Protein AF-X1LUV7-F1 (afdb_monomer_lite)

pLDDT: mean 95.74, std 2.81, range [73.56, 98.31]

Organism: NCBI:txid412755

Radius of gyration: 23.96 Å; chains: 1; bounding box: 56×33×54 Å

Secondary structure (DSSP, 8-state):
-HHHHHHHHHHHHHTTSS-GGGGTS-PPPHHHHHHT-S------SS--HHHHHH-S--------TT-PPPPP-----STTHHHHHHHHHHHHHHTT-------SSHHHHHHHH-

InterPro domains:
  IPR004807 UvrABC system, subunit B [PTHR24029] (1-114)
  IPR027417 P-loop containing nucleoside triphosphate hydrolase [G3DSA:3.40.50.300] (1-64)
  IPR027417 P-loop containing nucleoside triphosphate hydrolase [G3DSA:3.40.50.300] (65-114)
  IPR027417 P-loop containing nucleoside triphosphate hydrolase [SSF52540] (1-65)
  IPR027417 P-loop containing nucleoside triphosphate hydrolase [SSF52540] (64-114)

Foldseek 3Di:
DLVVVQVVVVVCCVVPVDPPCVNVPGDDDPVRVVVVDPDDDDDDPDDDPVCVVPDPDDDDDPADPVRDDDDDDDDDDPVCVLVVVVVVQVVQVVVVHHDDDDDPDPVVVVVSVD

Sequence (114 aa):
MYRGDRSRKETLVEYGFRLPSALDNRPLNFPEFWQHIHQVIYTSATPSAYEYEHSQQVVEQLVRPTGLLEPTVEVKPTRGQIDDLLDQIKRRVDNGERCLVTTLTKRMAEELAD

Structure (mmCIF, N/CA/C/O backbone):
data_AF-X1LUV7-F1
#
_entry.id   AF-X1LUV7-F1
#
loop_
_atom_site.group_PDB
_atom_site.id
_atom_site.type_symbol
_atom_site.label_atom_id
_atom_site.label_alt_id
_atom_site.label_comp_id
_atom_site.label_asym_id
_atom_site.label_entity_id
_atom_site.label_seq_id
_atom_site.pdbx_PDB_ins_code
_atom_site.Cartn_x
_atom_site.Cartn_y
_atom_site.Cartn_z
_atom_site.occupancy
_atom_site.B_iso_or_equiv
_atom_site.auth_seq_id
_atom_site.auth_comp_id
_atom_site.auth_asym_id
_atom_site.auth_atom_id
_atom_site.pdbx_PDB_model_num
ATOM 1 N N . MET A 1 1 ? 10.502 -3.440 -12.154 1.00 73.56 1 MET A N 1
ATOM 2 C CA . MET A 1 1 ? 10.932 -4.844 -12.366 1.00 73.56 1 MET A CA 1
ATOM 3 C C . MET A 1 1 ? 12.182 -4.961 -13.243 1.00 73.56 1 MET A C 1
ATOM 5 O O . MET A 1 1 ? 13.156 -5.507 -12.748 1.00 73.56 1 MET A O 1
ATOM 9 N N . TYR A 1 2 ? 12.231 -4.390 -14.458 1.00 93.00 2 TYR A N 1
ATOM 10 C CA . TYR A 1 2 ? 13.429 -4.405 -15.330 1.00 93.00 2 TYR A CA 1
ATOM 11 C C . TYR A 1 2 ? 14.742 -3.993 -14.642 1.00 93.00 2 TYR A C 1
ATOM 13 O O . TYR A 1 2 ? 15.709 -4.746 -14.646 1.00 93.00 2 TYR A O 1
ATOM 21 N N . ARG A 1 3 ? 14.773 -2.810 -14.010 1.00 93.06 3 ARG A N 1
ATOM 22 C CA . ARG A 1 3 ? 16.008 -2.255 -13.421 1.00 93.06 3 ARG A CA 1
ATOM 23 C C . ARG A 1 3 ? 16.565 -3.111 -12.279 1.00 93.06 3 ARG A C 1
ATOM 25 O O . ARG A 1 3 ? 17.770 -3.305 -12.202 1.00 93.06 3 ARG A O 1
ATOM 32 N N . GLY A 1 4 ? 15.688 -3.649 -11.429 1.00 94.38 4 GLY A N 1
ATOM 33 C CA . GLY A 1 4 ? 16.093 -4.536 -10.335 1.00 94.38 4 GLY A CA 1
ATOM 34 C C . GLY A 1 4 ? 16.625 -5.882 -10.833 1.00 94.38 4 GLY A C 1
ATOM 35 O O . GLY A 1 4 ? 17.622 -6.374 -10.314 1.00 94.38 4 GLY A O 1
ATOM 36 N N . ASP A 1 5 ? 16.005 -6.457 -11.870 1.00 95.50 5 ASP A N 1
ATOM 37 C CA . ASP A 1 5 ? 16.503 -7.694 -12.479 1.00 95.50 5 ASP A CA 1
ATOM 38 C C . ASP A 1 5 ? 17.869 -7.496 -13.147 1.00 95.50 5 ASP A C 1
ATOM 40 O O . ASP A 1 5 ? 18.781 -8.295 -12.932 1.00 95.50 5 ASP A O 1
ATOM 44 N N . ARG A 1 6 ? 18.023 -6.391 -13.886 1.00 94.50 6 ARG A N 1
ATOM 45 C CA . ARG A 1 6 ? 19.275 -6.025 -14.545 1.00 94.50 6 ARG A CA 1
ATOM 46 C C . ARG A 1 6 ? 20.411 -5.825 -13.544 1.00 94.50 6 ARG A C 1
ATOM 48 O O . ARG A 1 6 ? 21.429 -6.487 -13.686 1.00 94.50 6 ARG A O 1
ATOM 55 N N . SER A 1 7 ? 20.199 -5.027 -12.495 1.00 95.12 7 SER A N 1
ATOM 56 C CA . SER A 1 7 ? 21.212 -4.785 -11.454 1.00 95.12 7 SER A CA 1
ATOM 57 C C . SER A 1 7 ? 21.705 -6.085 -10.810 1.00 95.12 7 SER A C 1
ATOM 59 O O . SER A 1 7 ? 22.906 -6.302 -10.688 1.00 95.12 7 SER A O 1
ATOM 61 N N . ARG A 1 8 ? 20.793 -7.004 -10.471 1.00 95.88 8 ARG A N 1
ATOM 62 C CA . ARG A 1 8 ? 21.152 -8.302 -9.885 1.00 95.88 8 ARG A CA 1
ATOM 63 C C . ARG A 1 8 ? 21.925 -9.202 -10.858 1.00 95.88 8 ARG A C 1
ATOM 65 O O . ARG A 1 8 ? 22.816 -9.932 -10.433 1.00 95.88 8 ARG A O 1
ATOM 72 N N . LYS A 1 9 ? 21.568 -9.205 -12.146 1.00 95.31 9 LYS A N 1
ATOM 73 C CA . LYS A 1 9 ? 22.238 -10.036 -13.160 1.00 95.31 9 LYS A CA 1
ATOM 74 C C . LYS A 1 9 ? 23.583 -9.476 -13.594 1.00 95.31 9 LYS A C 1
ATOM 76 O O . LYS A 1 9 ? 24.482 -10.269 -13.841 1.00 95.31 9 LYS A O 1
ATOM 81 N N . GLU A 1 10 ? 23.733 -8.156 -13.647 1.00 96.31 10 GLU A N 1
ATOM 82 C CA . GLU A 1 10 ? 25.014 -7.500 -13.926 1.00 96.31 10 GLU A CA 1
ATOM 83 C C . GLU A 1 10 ? 26.072 -7.943 -12.910 1.00 96.31 10 GLU A C 1
ATOM 85 O O . GLU A 1 10 ? 27.129 -8.408 -13.324 1.00 96.31 10 GLU A O 1
ATOM 90 N N . THR A 1 11 ? 25.741 -7.973 -11.613 1.00 96.88 11 THR A N 1
ATOM 91 C CA . THR A 1 11 ? 26.634 -8.518 -10.574 1.00 96.88 11 THR A CA 1
ATOM 92 C C . THR A 1 11 ? 27.035 -9.973 -10.852 1.00 96.88 11 THR A C 1
ATOM 94 O O . THR A 1 11 ? 28.205 -10.329 -10.762 1.00 96.88 11 THR A O 1
ATOM 97 N N . LEU A 1 12 ? 26.092 -10.843 -11.231 1.00 96.75 12 LEU A N 1
ATOM 98 C CA . LEU A 1 12 ? 26.411 -12.248 -11.534 1.00 96.75 12 LEU A CA 1
ATOM 99 C C . LEU A 1 12 ? 27.317 -12.403 -12.762 1.00 96.75 12 LEU A C 1
ATOM 101 O O . LEU A 1 12 ? 28.128 -13.326 -12.802 1.00 96.75 12 LEU A O 1
ATOM 105 N N . VAL A 1 13 ? 27.160 -11.540 -13.764 1.00 96.06 13 VAL A N 1
ATOM 106 C CA . VAL A 1 13 ? 28.001 -11.543 -14.967 1.00 96.06 13 VAL A CA 1
ATOM 107 C C . VAL A 1 13 ? 29.397 -11.007 -14.649 1.00 96.06 13 VAL A C 1
ATOM 109 O O . VAL A 1 13 ? 30.381 -11.617 -15.057 1.00 96.06 13 VAL A O 1
ATOM 112 N N . GLU A 1 14 ? 29.493 -9.926 -13.874 1.00 97.06 14 GLU A N 1
ATOM 113 C CA . GLU A 1 14 ? 30.757 -9.305 -13.462 1.00 97.06 14 GLU A CA 1
ATOM 114 C C . GLU A 1 14 ? 31.651 -10.275 -12.679 1.00 97.06 14 GLU A C 1
ATOM 116 O O . GLU A 1 14 ? 32.840 -10.395 -12.965 1.00 97.06 14 GLU A O 1
ATOM 121 N N . TYR A 1 15 ? 31.068 -11.043 -11.755 1.00 97.12 15 TYR A N 1
ATOM 122 C CA . TYR A 1 15 ? 31.793 -12.065 -10.993 1.00 97.12 15 TYR A CA 1
ATOM 123 C C . TYR A 1 15 ? 31.886 -13.429 -11.707 1.00 97.12 15 TYR A C 1
ATOM 125 O O . TYR A 1 15 ? 32.277 -14.421 -11.094 1.00 97.12 15 TYR A O 1
ATOM 133 N N . GLY A 1 16 ? 31.525 -13.513 -12.993 1.00 95.69 16 GLY A N 1
ATOM 134 C CA . GLY A 1 16 ? 31.726 -14.710 -13.820 1.00 95.69 16 GLY A CA 1
ATOM 135 C C . GLY A 1 16 ? 30.786 -15.886 -13.530 1.00 95.69 16 GLY A C 1
ATOM 136 O O . GLY A 1 16 ? 30.992 -16.979 -14.056 1.00 95.69 16 GLY A O 1
ATOM 137 N N . PHE A 1 17 ? 29.730 -15.691 -12.737 1.00 97.50 17 PHE A N 1
ATOM 138 C CA . PHE A 1 17 ? 28.723 -16.725 -12.463 1.00 97.50 17 PHE A CA 1
ATOM 139 C C . PHE A 1 17 ? 27.755 -16.941 -13.634 1.00 97.50 17 PHE A C 1
ATOM 141 O O . PHE A 1 17 ? 27.089 -17.978 -13.713 1.00 97.50 17 PHE A O 1
ATOM 148 N N . ARG A 1 18 ? 27.622 -15.958 -14.531 1.00 96.44 18 ARG A N 1
ATOM 149 C CA . ARG A 1 18 ? 26.757 -16.023 -15.715 1.00 96.44 18 ARG A CA 1
ATOM 150 C C . ARG A 1 18 ? 27.445 -15.414 -16.931 1.00 96.44 18 ARG A C 1
ATOM 152 O O . ARG A 1 18 ? 28.225 -14.478 -16.816 1.00 96.44 18 ARG A O 1
ATOM 159 N N . LEU A 1 19 ? 27.100 -15.928 -18.109 1.00 96.81 19 LEU A N 1
ATOM 160 C CA . LEU A 1 19 ? 27.497 -15.325 -19.379 1.00 96.81 19 LEU A CA 1
ATOM 161 C C . LEU A 1 19 ? 26.733 -14.010 -19.624 1.00 96.81 19 LEU A C 1
ATOM 163 O O . LEU A 1 19 ? 25.594 -13.890 -19.161 1.00 96.81 19 LEU A O 1
ATOM 167 N N . PRO A 1 20 ? 27.284 -13.070 -20.417 1.00 95.94 20 PRO A N 1
ATOM 168 C CA . PRO A 1 20 ? 26.615 -11.808 -20.747 1.00 95.94 20 PRO A CA 1
ATOM 169 C C . PRO A 1 20 ? 25.214 -11.963 -21.359 1.00 95.94 20 PRO A C 1
ATOM 171 O O . PRO A 1 20 ? 24.333 -11.157 -21.075 1.00 95.94 20 PRO A O 1
ATOM 174 N N . SER A 1 21 ? 24.964 -13.038 -22.117 1.00 96.44 21 SER A N 1
ATOM 175 C CA . SER A 1 21 ? 23.649 -13.340 -22.712 1.00 96.44 21 SER A CA 1
ATOM 176 C C . SER A 1 21 ? 22.538 -13.578 -21.683 1.00 96.44 21 SER A C 1
ATOM 178 O O . SER A 1 21 ? 21.354 -13.495 -22.003 1.00 96.44 21 SER A O 1
ATOM 180 N N . ALA A 1 22 ? 22.881 -13.838 -20.417 1.00 95.00 22 ALA A N 1
ATOM 181 C CA . ALA A 1 22 ? 21.893 -13.955 -19.349 1.00 95.00 22 ALA A CA 1
ATOM 182 C C . ALA A 1 22 ? 21.118 -12.643 -19.107 1.00 95.00 22 ALA A C 1
ATOM 184 O O . ALA A 1 22 ? 20.023 -12.692 -18.542 1.00 95.00 22 ALA A O 1
ATOM 185 N N . LEU A 1 23 ? 21.661 -11.493 -19.531 1.00 94.62 23 LEU A N 1
ATOM 186 C CA . LEU A 1 23 ? 20.998 -10.187 -19.454 1.00 94.62 23 LEU A CA 1
ATOM 187 C C . LEU A 1 23 ? 19.821 -10.056 -20.430 1.00 94.62 23 LEU A C 1
ATOM 189 O O . LEU A 1 23 ? 18.895 -9.292 -20.153 1.00 94.62 23 LEU A O 1
ATOM 193 N N . ASP A 1 24 ? 19.826 -10.812 -21.530 1.00 95.25 24 ASP A N 1
ATOM 194 C CA . ASP A 1 24 ? 18.757 -10.784 -22.536 1.00 95.25 24 ASP A CA 1
ATOM 195 C C . ASP A 1 24 ? 17.510 -11.545 -22.074 1.00 95.25 24 ASP A C 1
ATOM 197 O O . ASP A 1 24 ? 16.386 -11.207 -22.444 1.00 95.25 24 ASP A O 1
ATOM 201 N N . ASN A 1 25 ? 17.681 -12.540 -21.199 1.00 95.44 25 ASN A N 1
ATOM 202 C CA . ASN A 1 25 ? 16.570 -13.223 -20.544 1.00 95.44 25 ASN A CA 1
ATOM 203 C C . ASN A 1 25 ? 16.045 -12.368 -19.387 1.00 95.44 25 ASN A C 1
ATOM 205 O O . ASN A 1 25 ? 16.409 -12.603 -18.240 1.00 95.44 25 ASN A O 1
ATOM 209 N N . ARG A 1 26 ? 15.223 -11.361 -19.662 1.00 95.44 26 ARG A N 1
ATOM 210 C CA . ARG A 1 26 ? 14.778 -10.356 -18.682 1.00 95.44 26 ARG A CA 1
ATOM 211 C C . ARG A 1 26 ? 13.295 -10.021 -18.856 1.00 95.44 26 ARG A C 1
ATOM 213 O O . ARG A 1 26 ? 12.742 -10.255 -19.927 1.00 95.44 26 ARG A O 1
ATOM 220 N N . PRO A 1 27 ? 12.640 -9.422 -17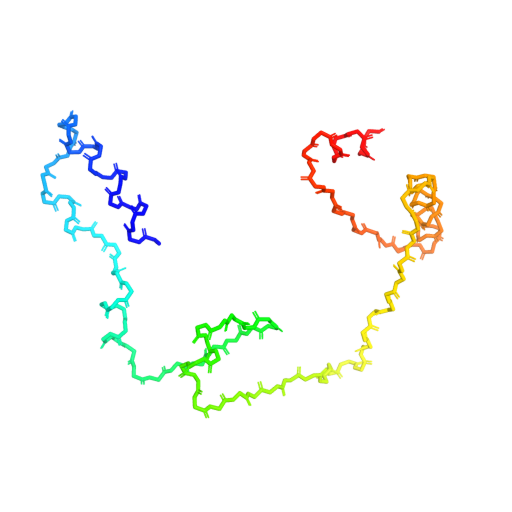.848 1.00 97.19 27 PRO A N 1
ATOM 221 C CA . PRO A 1 27 ? 11.321 -8.839 -18.057 1.00 97.19 27 PRO A CA 1
ATOM 222 C C . PRO A 1 27 ? 11.378 -7.689 -19.075 1.00 97.19 27 PRO A C 1
ATOM 224 O O . PRO A 1 27 ? 12.429 -7.067 -19.288 1.00 97.19 27 PRO A O 1
ATOM 227 N N . LEU A 1 28 ? 10.221 -7.374 -19.657 1.00 97.06 28 LEU A N 1
ATOM 228 C CA . LEU A 1 28 ? 10.056 -6.191 -20.495 1.00 97.06 28 LEU A CA 1
ATOM 229 C C . LEU A 1 28 ? 10.343 -4.919 -19.689 1.00 97.06 28 LEU A C 1
ATOM 231 O 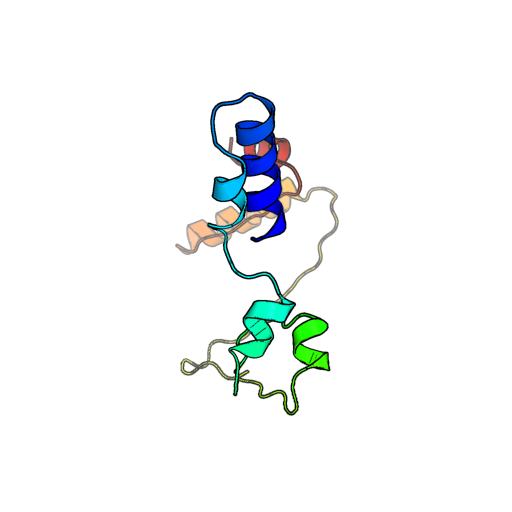O . LEU A 1 28 ? 10.074 -4.831 -18.483 1.00 97.06 28 LEU A O 1
ATOM 235 N N . ASN A 1 29 ? 10.906 -3.922 -20.358 1.00 95.75 29 ASN A N 1
ATOM 236 C CA . ASN A 1 29 ? 10.915 -2.563 -19.844 1.00 95.75 29 ASN A CA 1
ATOM 237 C C . ASN A 1 29 ? 9.552 -1.890 -20.092 1.00 95.75 29 ASN A C 1
ATOM 239 O O . ASN A 1 29 ? 8.667 -2.446 -20.738 1.00 95.75 29 ASN A O 1
ATOM 243 N N . PHE A 1 30 ? 9.364 -0.700 -19.524 1.00 94.44 30 PHE A N 1
ATOM 244 C CA . PHE A 1 30 ? 8.077 -0.014 -19.591 1.00 94.44 30 PHE A CA 1
ATOM 245 C C . PHE A 1 30 ? 7.669 0.368 -21.031 1.00 94.44 30 PHE A C 1
ATOM 247 O O . PHE A 1 30 ? 6.547 0.046 -21.408 1.00 94.44 30 PHE A O 1
ATOM 254 N N . PRO A 1 31 ? 8.552 0.946 -21.875 1.00 95.31 31 PRO A N 1
ATOM 255 C CA . PRO A 1 31 ? 8.249 1.152 -23.296 1.00 95.31 31 PRO A CA 1
ATOM 256 C C . PRO A 1 31 ? 7.907 -0.124 -24.080 1.00 95.31 31 PRO A C 1
ATOM 258 O O . PRO A 1 31 ? 6.962 -0.116 -24.859 1.00 95.31 31 PRO A O 1
ATOM 261 N N . GLU A 1 32 ? 8.646 -1.217 -23.875 1.00 96.56 32 GLU A N 1
ATOM 262 C CA . GLU A 1 32 ? 8.383 -2.509 -24.528 1.00 96.56 32 GLU A CA 1
ATOM 263 C C . GLU A 1 32 ? 7.003 -3.035 -24.142 1.00 96.56 32 GLU A C 1
ATOM 265 O O . GLU A 1 32 ? 6.218 -3.408 -25.004 1.00 96.56 32 GLU A O 1
ATOM 270 N N . PHE A 1 33 ? 6.676 -3.005 -22.849 1.00 96.19 33 PHE A N 1
ATOM 271 C CA . PHE A 1 33 ? 5.361 -3.402 -22.356 1.00 96.19 33 PHE A CA 1
ATOM 272 C C . PHE A 1 33 ? 4.231 -2.615 -23.035 1.00 96.19 33 PHE A C 1
ATOM 274 O O . PHE A 1 33 ? 3.237 -3.205 -23.452 1.00 96.19 33 PHE A O 1
ATOM 281 N N . TRP A 1 34 ? 4.419 -1.308 -23.228 1.00 93.50 34 TRP A N 1
ATOM 282 C CA . TRP A 1 34 ? 3.445 -0.448 -23.898 1.00 93.50 34 TRP A CA 1
ATOM 283 C C . TRP A 1 34 ? 3.191 -0.792 -25.360 1.00 93.50 34 TRP A C 1
ATOM 285 O O . TRP A 1 34 ? 2.072 -0.627 -25.832 1.00 93.50 34 TRP A O 1
ATOM 295 N N . GLN A 1 35 ? 4.184 -1.327 -26.067 1.00 96.75 35 GLN A N 1
ATOM 296 C CA . GLN A 1 35 ? 4.000 -1.780 -27.448 1.00 96.75 35 GLN A CA 1
ATOM 297 C C . GLN A 1 35 ? 3.080 -3.004 -27.550 1.00 96.75 35 GLN A C 1
ATOM 299 O O . GLN A 1 35 ? 2.516 -3.260 -28.611 1.00 96.75 35 GLN A O 1
ATOM 304 N N . HIS A 1 36 ? 2.916 -3.755 -26.459 1.00 95.88 36 HIS A N 1
ATOM 305 C CA . HIS A 1 36 ? 2.049 -4.930 -26.408 1.00 95.88 36 HIS A CA 1
ATOM 306 C C . HIS A 1 36 ? 0.625 -4.621 -25.932 1.00 95.88 36 HIS A C 1
ATOM 308 O O . HIS A 1 36 ? -0.238 -5.497 -26.001 1.00 95.88 36 HIS A O 1
ATOM 314 N N . ILE A 1 37 ? 0.363 -3.404 -25.450 1.00 95.38 37 ILE A N 1
ATOM 315 C CA . ILE A 1 37 ? -0.962 -3.006 -24.977 1.00 95.38 37 ILE A CA 1
ATOM 316 C C . ILE A 1 37 ? -1.714 -2.308 -26.101 1.00 95.38 37 ILE A C 1
ATOM 318 O O . ILE A 1 37 ? -1.286 -1.279 -26.614 1.00 95.38 37 ILE A O 1
ATOM 322 N N . HIS A 1 38 ? -2.892 -2.838 -26.424 1.00 94.81 38 HIS A N 1
ATOM 323 C CA . HIS A 1 38 ? -3.844 -2.153 -27.291 1.00 94.81 38 HIS A CA 1
ATOM 324 C C . HIS A 1 38 ? -4.822 -1.286 -26.487 1.00 94.81 38 HIS A C 1
ATOM 326 O O . HIS A 1 38 ? -4.959 -0.093 -26.741 1.00 94.81 38 HIS A O 1
ATOM 332 N N . GLN A 1 39 ? -5.476 -1.882 -25.488 1.00 95.31 39 GLN A N 1
ATOM 333 C CA . GLN A 1 39 ? -6.394 -1.210 -24.573 1.00 95.31 39 GLN A CA 1
ATOM 334 C C . GLN A 1 39 ? -6.112 -1.685 -23.150 1.00 95.31 39 GLN A C 1
ATOM 336 O O . GLN A 1 39 ? -5.820 -2.861 -22.930 1.00 95.31 39 GLN A O 1
ATOM 341 N N . VAL A 1 40 ? -6.206 -0.772 -22.187 1.00 95.75 40 VAL A N 1
ATOM 342 C CA . VAL A 1 40 ? -5.983 -1.060 -20.769 1.00 95.75 40 VAL A CA 1
ATOM 343 C C . VAL A 1 40 ? -6.999 -0.309 -19.919 1.00 95.75 40 VAL A C 1
ATOM 345 O O . VAL A 1 40 ? -7.370 0.819 -20.233 1.00 95.75 40 VAL A O 1
ATOM 348 N N . ILE A 1 41 ? -7.445 -0.953 -18.844 1.00 96.88 41 ILE A N 1
ATOM 349 C CA . ILE A 1 41 ? -8.252 -0.340 -17.791 1.00 96.88 41 ILE A CA 1
ATOM 350 C C . ILE A 1 41 ? -7.400 -0.351 -16.527 1.00 96.88 41 ILE A C 1
ATOM 352 O O . ILE A 1 41 ? -6.997 -1.416 -16.058 1.00 96.88 41 ILE A O 1
ATOM 356 N N . TYR A 1 42 ? -7.125 0.829 -15.979 1.00 97.0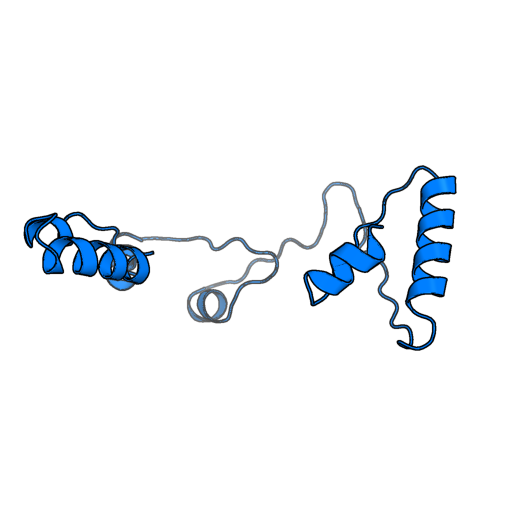0 42 TYR A N 1
ATOM 357 C CA . TYR A 1 42 ? -6.478 0.954 -14.678 1.00 97.00 42 TYR A CA 1
ATOM 358 C C . TYR A 1 42 ? -7.534 0.893 -13.580 1.00 97.00 42 TYR A C 1
ATOM 360 O O . TYR A 1 42 ? -8.534 1.606 -13.633 1.00 97.00 42 TYR A O 1
ATOM 368 N N . THR A 1 43 ? -7.323 0.050 -12.572 1.00 97.38 43 THR A N 1
ATOM 369 C CA . THR A 1 43 ? -8.262 -0.100 -11.453 1.00 97.38 43 THR A CA 1
ATOM 370 C C . THR A 1 43 ? -7.539 0.175 -10.144 1.00 97.38 43 THR A C 1
ATOM 372 O O . THR A 1 43 ? -6.699 -0.611 -9.715 1.00 97.38 43 THR A O 1
ATOM 375 N N . SER A 1 44 ? -7.854 1.309 -9.518 1.00 97.25 44 SER A N 1
ATOM 376 C CA . SER A 1 44 ? -7.294 1.731 -8.233 1.00 97.25 44 SER A CA 1
ATOM 377 C C . SER A 1 44 ? -8.274 2.656 -7.515 1.00 97.25 44 SER A C 1
ATOM 379 O O . SER A 1 44 ? -8.950 3.451 -8.162 1.00 97.25 44 SER A O 1
ATOM 381 N N . ALA A 1 45 ? -8.319 2.583 -6.182 1.00 96.81 45 ALA A N 1
ATOM 382 C CA . ALA A 1 45 ? -9.015 3.577 -5.360 1.00 96.81 45 ALA A CA 1
ATOM 383 C C . ALA A 1 45 ? -8.245 4.911 -5.289 1.00 96.81 45 ALA A C 1
ATOM 385 O O . ALA A 1 45 ? -8.826 5.952 -5.004 1.00 96.81 45 ALA A O 1
ATOM 386 N N . THR A 1 46 ? -6.937 4.877 -5.559 1.00 96.38 46 THR A N 1
ATOM 387 C CA . THR A 1 46 ? -6.044 6.041 -5.578 1.00 96.38 46 THR A CA 1
ATOM 388 C C . THR A 1 46 ? -5.121 5.954 -6.802 1.00 96.38 46 THR A C 1
ATOM 390 O O . THR A 1 46 ? -3.977 5.500 -6.674 1.00 96.38 46 THR A O 1
ATOM 393 N N . PRO A 1 47 ? -5.608 6.283 -8.014 1.00 96.69 47 PRO A N 1
ATOM 394 C CA . PRO A 1 47 ? -4.766 6.342 -9.210 1.00 96.69 47 PRO A CA 1
ATOM 395 C C . PRO A 1 47 ? -3.605 7.331 -9.019 1.00 96.69 47 PRO A C 1
ATOM 397 O O . PRO A 1 47 ? -3.760 8.347 -8.337 1.00 96.69 47 PRO A O 1
ATOM 400 N N . SER A 1 48 ? -2.437 7.039 -9.595 1.00 96.62 48 SER A N 1
ATOM 401 C CA . SER A 1 48 ? -1.309 7.974 -9.600 1.00 96.62 48 SER A CA 1
ATOM 402 C C . SER A 1 48 ? -1.435 8.957 -10.772 1.00 96.62 48 SER A C 1
ATOM 404 O O . SER A 1 48 ? -2.323 8.839 -11.618 1.00 96.62 48 SER A O 1
ATOM 406 N N . ALA A 1 49 ? -0.536 9.943 -10.842 1.00 97.06 49 ALA A N 1
ATOM 407 C CA . ALA A 1 49 ? -0.520 10.917 -11.937 1.00 97.06 49 ALA A CA 1
ATOM 408 C C . ALA A 1 49 ? -0.424 10.249 -13.319 1.00 97.06 49 ALA A C 1
ATOM 410 O O . ALA A 1 49 ? -1.078 10.685 -14.261 1.00 97.06 49 ALA A O 1
ATOM 411 N N . TYR A 1 50 ? 0.328 9.147 -13.417 1.00 95.38 50 TYR A N 1
ATOM 412 C CA . TYR A 1 50 ? 0.505 8.418 -14.666 1.00 95.38 50 TYR A CA 1
ATOM 413 C C . TYR A 1 50 ? -0.830 7.939 -15.249 1.00 95.38 50 TYR A C 1
ATOM 415 O O . TYR A 1 50 ? -1.117 8.178 -16.423 1.00 95.38 50 TYR A O 1
ATOM 423 N N . GLU A 1 51 ? -1.663 7.288 -14.435 1.00 96.38 51 GLU A N 1
ATOM 424 C CA . GLU A 1 51 ? -2.954 6.772 -14.879 1.00 96.38 51 GLU A CA 1
ATOM 425 C C . GLU A 1 51 ? -3.906 7.910 -15.252 1.00 96.38 51 GLU A C 1
ATOM 427 O O . GLU A 1 51 ? -4.610 7.785 -16.251 1.00 96.38 51 GLU A O 1
ATOM 432 N N . TYR A 1 52 ? -3.900 9.029 -14.518 1.00 95.69 52 TYR A N 1
ATOM 433 C CA . TYR A 1 52 ? -4.717 10.199 -14.863 1.00 95.69 52 TYR A CA 1
ATOM 434 C C . TYR A 1 52 ? -4.335 10.802 -16.217 1.00 95.69 52 TYR A C 1
ATOM 436 O O . TYR A 1 52 ? -5.213 11.086 -17.024 1.00 95.69 52 TYR A O 1
ATOM 444 N N . GLU A 1 53 ? -3.040 10.966 -16.486 1.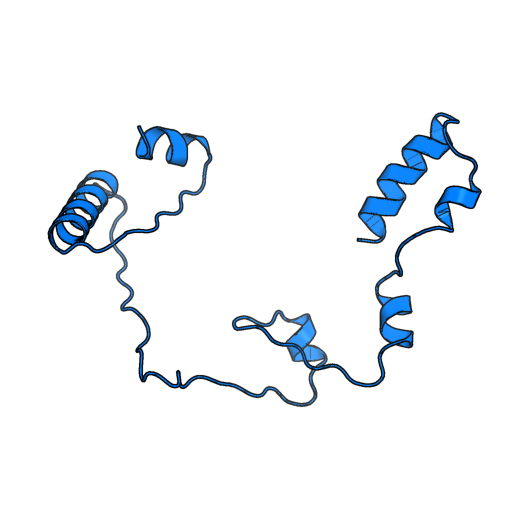00 96.25 53 GLU A N 1
ATOM 445 C CA . GLU A 1 53 ? -2.545 11.569 -17.730 1.00 96.25 53 GLU A CA 1
ATOM 446 C C . GLU A 1 53 ? -2.787 10.687 -18.966 1.00 96.25 53 GLU A C 1
ATOM 448 O O . GLU A 1 53 ? -2.962 11.203 -20.068 1.00 96.25 53 GLU A O 1
ATOM 453 N N . HIS A 1 54 ? -2.800 9.361 -18.797 1.00 94.56 54 HIS A N 1
ATOM 454 C CA . HIS A 1 54 ? -2.925 8.403 -19.904 1.00 94.56 54 HIS A CA 1
ATOM 455 C C . HIS A 1 54 ? -4.354 7.882 -20.105 1.00 94.56 54 HIS A C 1
ATOM 457 O O . HIS A 1 54 ? -4.614 7.160 -21.071 1.00 94.56 54 HIS A O 1
ATOM 463 N N . SER A 1 55 ? -5.284 8.217 -19.210 1.00 95.94 55 SER A N 1
ATOM 464 C CA . SER A 1 55 ? -6.680 7.797 -19.320 1.00 95.94 55 SER A CA 1
ATOM 465 C C . SER A 1 55 ? -7.479 8.791 -20.152 1.00 95.94 55 SER A C 1
ATOM 467 O O . SER A 1 55 ? -7.534 9.977 -19.850 1.00 95.94 55 SER A O 1
ATOM 469 N N . GLN A 1 56 ? -8.174 8.293 -21.175 1.00 96.06 56 GLN A N 1
ATOM 470 C CA . GLN A 1 56 ? -9.138 9.104 -21.931 1.00 96.06 56 GLN A CA 1
ATOM 471 C C . GLN A 1 56 ? -10.381 9.440 -21.096 1.00 96.06 56 GLN A C 1
ATOM 473 O O . GLN A 1 56 ? -11.025 10.462 -21.317 1.00 96.06 56 GLN A O 1
ATOM 478 N N . GLN A 1 57 ? -10.725 8.566 -20.148 1.00 96.44 57 GLN A N 1
ATOM 479 C CA . GLN A 1 57 ? -11.865 8.716 -19.257 1.00 96.44 57 GLN A CA 1
ATOM 480 C C . GLN A 1 57 ? -11.546 8.089 -17.901 1.00 96.44 57 GLN A C 1
ATOM 482 O O . GLN A 1 57 ? -10.986 6.995 -17.831 1.00 96.44 57 GLN A O 1
ATOM 487 N N . VAL A 1 58 ? -11.964 8.765 -16.833 1.00 96.75 58 VAL A N 1
ATOM 488 C CA . VAL A 1 58 ? -11.962 8.230 -15.470 1.00 96.75 58 VAL A CA 1
ATOM 489 C C . VAL A 1 58 ? -13.394 7.845 -15.108 1.00 96.75 58 VAL A C 1
ATOM 491 O O . VAL A 1 58 ? -14.323 8.625 -15.319 1.00 96.75 58 VAL A O 1
ATOM 494 N N . VAL A 1 59 ? -13.579 6.624 -14.606 1.00 97.25 59 VAL A N 1
ATOM 495 C CA . VAL A 1 59 ? -14.874 6.106 -14.145 1.00 97.25 59 VAL A CA 1
ATOM 496 C C . VAL A 1 59 ? -14.762 5.789 -12.664 1.00 97.25 59 VAL A C 1
ATOM 498 O O . VAL A 1 59 ? -13.884 5.031 -12.258 1.00 97.25 59 VAL A O 1
ATOM 501 N N . GLU A 1 60 ? -15.664 6.350 -11.866 1.00 96.38 60 GLU A N 1
ATOM 502 C CA . GLU A 1 60 ? -15.658 6.191 -10.415 1.00 96.38 60 GLU A CA 1
ATOM 503 C C . GLU A 1 60 ? -16.770 5.242 -9.957 1.00 96.38 60 GLU A C 1
ATOM 505 O O . GLU A 1 60 ? -17.914 5.329 -10.406 1.00 96.38 60 GLU A O 1
ATOM 510 N N . GLN A 1 61 ? -16.439 4.352 -9.020 1.00 95.81 61 GLN A N 1
ATOM 511 C CA . GLN A 1 61 ? -17.398 3.477 -8.347 1.00 95.81 61 GLN A CA 1
ATOM 512 C C . GLN A 1 61 ? -17.375 3.761 -6.842 1.00 95.81 61 GLN A C 1
ATOM 514 O O . GLN A 1 61 ? -16.642 3.126 -6.088 1.00 95.81 61 GLN A O 1
ATOM 519 N N . LEU A 1 62 ? -18.185 4.734 -6.416 1.00 92.81 62 LEU A N 1
ATOM 520 C CA . LEU A 1 62 ? -18.221 5.207 -5.025 1.00 92.81 62 LEU A CA 1
ATOM 521 C C . LEU A 1 62 ? -19.204 4.423 -4.143 1.00 92.81 62 LEU A C 1
ATOM 523 O O . LEU A 1 62 ? -19.019 4.312 -2.933 1.00 92.81 62 LEU A O 1
ATOM 527 N N . VAL A 1 63 ? -20.269 3.876 -4.733 1.00 94.56 63 VAL A N 1
ATOM 528 C CA . VAL A 1 63 ? -21.335 3.209 -3.976 1.00 94.56 63 VAL A CA 1
ATOM 529 C C . VAL A 1 63 ? -20.980 1.743 -3.747 1.00 94.56 63 VAL A C 1
ATOM 531 O O . VAL A 1 63 ? -20.803 0.974 -4.692 1.00 94.56 63 VAL A O 1
ATOM 534 N N . ARG A 1 64 ? -20.923 1.339 -2.473 1.00 97.00 64 ARG A N 1
ATOM 535 C CA . ARG A 1 64 ? -20.759 -0.065 -2.078 1.00 97.00 64 ARG A CA 1
ATOM 536 C C . ARG A 1 64 ? -22.097 -0.809 -2.204 1.00 97.00 64 ARG A C 1
ATOM 538 O O . ARG A 1 64 ? -23.098 -0.298 -1.701 1.00 97.00 64 ARG A O 1
ATOM 545 N N . PRO A 1 65 ? -22.135 -2.039 -2.754 1.00 96.56 65 PRO A N 1
ATOM 546 C CA . PRO A 1 65 ? -23.378 -2.812 -2.889 1.00 96.56 65 PRO A CA 1
ATOM 547 C C . PRO A 1 65 ? -24.131 -3.056 -1.572 1.00 96.56 65 PRO A C 1
ATOM 549 O O . PRO A 1 65 ? -25.347 -3.197 -1.569 1.00 96.56 65 PRO A O 1
ATOM 552 N N . THR A 1 66 ? -23.413 -3.100 -0.448 1.00 97.06 66 THR A N 1
ATOM 553 C CA . THR A 1 66 ? -23.968 -3.318 0.897 1.00 97.06 66 THR A CA 1
ATOM 554 C C . THR A 1 66 ? -24.470 -2.043 1.578 1.00 97.06 66 THR A C 1
ATOM 556 O O . THR A 1 66 ? -25.010 -2.124 2.677 1.00 97.06 66 THR A O 1
ATOM 559 N N . GLY A 1 67 ? -24.259 -0.865 0.982 1.00 95.12 67 GLY A N 1
ATOM 560 C CA . GLY A 1 67 ? -24.592 0.420 1.604 1.00 95.12 67 GLY A CA 1
ATOM 561 C C . GLY A 1 67 ? -23.642 0.858 2.725 1.00 95.12 67 GLY A C 1
ATOM 562 O O . GLY A 1 67 ? -23.947 1.812 3.435 1.00 95.12 67 GLY A O 1
ATOM 563 N N . LEU A 1 68 ? -22.494 0.189 2.903 1.00 95.81 68 LEU A N 1
ATOM 564 C CA . LEU A 1 68 ? -21.492 0.590 3.895 1.00 95.81 68 LEU A CA 1
ATOM 565 C C . LEU A 1 68 ? -20.961 2.006 3.614 1.00 95.81 68 LEU A C 1
ATOM 567 O O . LEU A 1 68 ? -20.539 2.320 2.496 1.00 95.81 68 LEU A O 1
ATOM 571 N N . LEU A 1 69 ? -20.956 2.837 4.653 1.00 95.25 69 LEU A N 1
ATOM 572 C CA . LEU A 1 69 ? -20.498 4.224 4.605 1.00 95.25 69 LEU A CA 1
ATOM 573 C C . LEU A 1 69 ? -18.981 4.329 4.807 1.00 95.25 69 LEU A C 1
ATOM 575 O O . LEU A 1 69 ? -18.345 3.408 5.321 1.00 95.25 69 LEU A O 1
ATOM 579 N N . GLU A 1 70 ? -18.410 5.465 4.403 1.00 93.75 70 GLU A N 1
ATOM 580 C CA . GLU A 1 70 ? -17.030 5.800 4.762 1.00 93.75 70 GLU A CA 1
ATOM 581 C C . GLU A 1 70 ? -16.879 5.930 6.286 1.00 93.75 70 GLU A C 1
ATOM 583 O O . GLU A 1 70 ? -17.799 6.413 6.957 1.00 93.75 70 GLU A O 1
ATOM 588 N N . PRO A 1 71 ? -15.732 5.519 6.852 1.00 95.69 71 PRO A N 1
ATOM 589 C CA . PRO A 1 71 ? -15.459 5.723 8.265 1.00 95.69 71 PRO A CA 1
ATOM 590 C C . PRO A 1 71 ? -15.304 7.217 8.581 1.00 95.69 71 PRO A C 1
ATOM 592 O O . PRO A 1 71 ? -14.833 8.009 7.765 1.00 95.69 71 PRO A O 1
ATOM 595 N N . THR A 1 72 ? -15.656 7.606 9.804 1.00 96.88 72 THR A N 1
ATOM 596 C CA . THR A 1 72 ? -15.392 8.958 10.310 1.00 96.88 72 THR A CA 1
ATOM 597 C C . THR A 1 72 ? -13.906 9.147 10.605 1.00 96.88 72 THR A C 1
ATOM 599 O O . THR A 1 72 ? -13.274 8.253 11.169 1.00 96.88 72 THR A O 1
ATOM 602 N N . VAL A 1 73 ? -13.366 10.327 10.293 1.00 97.00 73 VAL A N 1
ATOM 603 C CA . VAL A 1 73 ? -11.966 10.689 10.563 1.00 97.00 73 VAL A CA 1
ATOM 604 C C . VAL A 1 73 ? -11.910 11.755 11.655 1.00 97.00 73 VAL A C 1
ATOM 606 O O . VAL A 1 73 ? -12.590 12.774 11.566 1.00 97.00 73 VAL A O 1
ATOM 609 N N . GLU A 1 74 ? -11.076 11.529 12.668 1.00 96.44 74 GLU A N 1
ATOM 610 C CA . GLU A 1 74 ? -10.823 12.462 13.769 1.00 96.44 74 GLU A CA 1
ATOM 611 C C . GLU A 1 74 ? -9.317 12.739 13.869 1.00 96.44 74 GLU A C 1
ATOM 613 O O . GLU A 1 74 ? -8.502 11.824 13.749 1.00 96.44 74 GLU A O 1
ATOM 618 N N . VAL A 1 75 ? -8.941 14.001 14.094 1.00 96.88 75 VAL A N 1
ATOM 619 C CA . VAL A 1 75 ? -7.545 14.412 14.299 1.00 96.88 75 VAL A CA 1
ATOM 620 C C . VAL A 1 75 ? -7.356 14.788 15.763 1.00 96.88 75 VAL A C 1
ATOM 622 O O . VAL A 1 75 ? -7.987 15.727 16.247 1.00 96.88 75 VAL A O 1
ATOM 625 N N . LYS A 1 76 ? -6.465 14.077 16.458 1.00 95.69 76 LYS A N 1
ATOM 626 C CA . LYS A 1 76 ? -6.152 14.309 17.873 1.00 95.69 76 LYS A CA 1
ATOM 627 C C . LYS A 1 76 ? -4.717 14.818 18.064 1.00 95.69 76 LYS A C 1
ATOM 629 O O . LYS A 1 76 ? -3.846 14.502 17.250 1.00 95.69 76 LYS A O 1
ATOM 634 N N . PRO A 1 77 ? -4.441 15.603 19.122 1.00 96.69 77 PRO A N 1
ATOM 635 C CA . PRO A 1 77 ? -3.080 16.004 19.470 1.00 96.69 77 PRO A CA 1
ATOM 636 C C . PRO A 1 77 ? -2.187 14.801 19.794 1.00 96.69 77 PRO A C 1
ATOM 638 O O . PRO A 1 77 ? -2.651 13.783 20.294 1.00 96.69 77 PRO A O 1
ATOM 641 N N . THR A 1 78 ? -0.877 14.952 19.604 1.00 95.75 78 THR A N 1
ATOM 642 C CA . THR A 1 78 ? 0.105 13.896 19.916 1.00 95.75 78 THR A CA 1
ATOM 643 C C . THR A 1 78 ? 0.348 13.711 21.417 1.00 95.75 78 THR A C 1
ATOM 645 O O . THR A 1 78 ? 0.830 12.665 21.857 1.00 95.75 78 THR A O 1
ATOM 648 N N . ARG A 1 79 ? 0.034 14.723 22.235 1.00 96.75 79 ARG A N 1
ATOM 649 C CA . ARG A 1 79 ? 0.195 14.659 23.692 1.00 96.75 79 ARG A CA 1
ATOM 650 C C . ARG A 1 79 ? -0.788 13.642 24.276 1.00 96.75 79 ARG A C 1
ATOM 652 O O . ARG A 1 79 ? -1.990 13.845 24.175 1.00 96.75 79 ARG A O 1
ATOM 659 N N . GLY A 1 80 ? -0.268 12.597 24.923 1.00 94.38 80 GLY A N 1
ATOM 660 C CA . GLY A 1 80 ? -1.092 11.523 25.495 1.00 94.38 80 GLY A CA 1
ATOM 661 C C . GLY A 1 80 ? -1.677 10.564 24.453 1.00 94.38 80 GLY A C 1
ATOM 662 O O . GLY A 1 80 ? -2.628 9.855 24.754 1.00 94.38 80 GLY A O 1
ATOM 663 N N . GLN A 1 81 ? -1.129 10.533 23.229 1.00 94.94 81 GLN A N 1
ATOM 664 C CA . GLN A 1 81 ? -1.675 9.721 22.133 1.00 94.94 81 GLN A CA 1
ATOM 665 C C . GLN A 1 81 ? -1.730 8.216 22.439 1.00 94.94 81 GLN A C 1
ATOM 667 O O . GLN A 1 81 ? -2.632 7.541 21.959 1.00 94.94 81 GLN A O 1
ATOM 672 N N . ILE A 1 82 ? -0.771 7.688 23.211 1.00 94.69 82 ILE A N 1
ATOM 673 C CA . ILE A 1 82 ? -0.711 6.256 23.536 1.00 94.69 82 ILE A CA 1
ATOM 674 C C . ILE A 1 82 ? -1.819 5.901 24.526 1.00 94.69 82 ILE A C 1
ATOM 676 O O . ILE A 1 82 ? -2.548 4.943 24.292 1.00 94.69 82 ILE A O 1
ATOM 680 N N . ASP A 1 83 ? -1.996 6.714 25.569 1.00 95.62 83 ASP A N 1
ATOM 681 C CA . ASP A 1 83 ? -3.053 6.512 26.562 1.00 95.62 83 ASP A CA 1
ATOM 682 C C . ASP A 1 83 ? -4.444 6.594 25.910 1.00 95.62 83 ASP A C 1
ATOM 684 O O . ASP A 1 83 ? -5.262 5.693 26.091 1.00 95.62 83 ASP A O 1
ATOM 688 N N . ASP A 1 84 ? -4.693 7.614 25.071 1.00 96.75 84 ASP A N 1
ATOM 689 C CA . ASP A 1 84 ? -5.954 7.724 24.320 1.00 96.75 84 ASP A CA 1
ATOM 690 C C . ASP A 1 84 ? -6.166 6.518 23.393 1.00 96.75 84 ASP A C 1
ATOM 692 O O . ASP A 1 84 ? -7.258 5.949 23.373 1.00 96.75 84 ASP A O 1
ATOM 696 N N . LEU A 1 85 ? -5.132 6.086 22.663 1.00 96.56 85 LEU A N 1
ATOM 697 C CA . LEU A 1 85 ? -5.211 4.930 21.771 1.00 96.56 85 LEU A CA 1
ATOM 698 C C . LEU A 1 85 ? -5.571 3.644 22.528 1.00 96.56 85 LEU A C 1
ATOM 700 O O . LEU A 1 85 ? -6.462 2.916 22.087 1.00 96.56 85 LEU A O 1
ATOM 704 N N . LEU A 1 86 ? -4.910 3.363 23.654 1.00 95.56 86 LEU A N 1
ATOM 705 C CA . LEU A 1 86 ? -5.172 2.170 24.466 1.00 95.56 86 LEU A CA 1
ATOM 706 C C . LEU A 1 86 ? -6.603 2.170 25.019 1.00 95.56 86 LEU A C 1
ATOM 708 O O . LEU A 1 86 ? -7.287 1.143 24.957 1.00 95.56 86 LEU A O 1
ATOM 712 N N . ASP A 1 87 ? -7.093 3.326 25.466 1.00 96.88 87 ASP A N 1
ATOM 713 C CA . ASP A 1 87 ? -8.479 3.488 25.903 1.00 96.88 87 ASP A CA 1
ATOM 714 C C . ASP A 1 87 ? -9.479 3.242 24.762 1.00 96.88 87 ASP A C 1
ATOM 716 O O . ASP A 1 87 ? -10.500 2.576 24.967 1.00 96.88 87 ASP A O 1
ATOM 720 N N . GLN A 1 88 ? -9.203 3.734 23.546 1.00 96.69 88 GLN A N 1
ATOM 721 C CA . GLN A 1 88 ? -10.049 3.451 22.380 1.00 96.69 88 GLN A CA 1
ATOM 722 C C . GLN A 1 88 ? -10.041 1.961 22.029 1.00 96.69 88 GLN A C 1
ATOM 724 O O . GLN A 1 88 ? -11.107 1.391 21.802 1.00 96.69 88 GLN A O 1
ATOM 729 N N . ILE A 1 89 ? -8.869 1.316 22.009 1.00 97.06 89 ILE A N 1
ATOM 730 C CA . ILE A 1 89 ? -8.746 -0.116 21.706 1.00 97.06 89 ILE A CA 1
ATOM 731 C C . ILE A 1 89 ? -9.556 -0.936 22.707 1.00 97.06 89 ILE A C 1
ATOM 733 O O . ILE A 1 89 ? -10.340 -1.790 22.294 1.00 97.06 89 ILE A O 1
ATOM 737 N N . LYS A 1 90 ? -9.437 -0.642 24.007 1.00 97.50 90 LYS A N 1
ATOM 738 C CA . LYS A 1 90 ? -10.183 -1.350 25.052 1.00 97.50 90 LYS A CA 1
ATOM 739 C C . LYS A 1 90 ? -11.694 -1.286 24.815 1.00 97.50 90 LYS A C 1
ATOM 741 O O . LYS A 1 90 ? -12.350 -2.321 24.803 1.00 97.50 90 LYS A O 1
ATOM 746 N N . ARG A 1 91 ? -12.227 -0.100 24.499 1.00 97.88 91 ARG A N 1
ATOM 747 C CA . ARG A 1 91 ? -13.655 0.085 24.173 1.00 97.88 91 ARG A CA 1
ATOM 748 C C . ARG A 1 91 ? -14.099 -0.733 22.956 1.00 97.88 91 ARG A C 1
ATOM 750 O O . ARG A 1 91 ? -15.222 -1.225 22.932 1.00 97.88 91 ARG A O 1
ATOM 757 N N . ARG A 1 92 ? -13.243 -0.874 21.937 1.00 97.94 92 ARG A N 1
ATOM 758 C CA . ARG A 1 92 ? -13.530 -1.698 20.746 1.00 97.94 92 ARG A CA 1
ATOM 759 C C . ARG A 1 92 ? -13.513 -3.187 21.079 1.00 97.94 92 ARG A C 1
ATOM 761 O O . ARG A 1 92 ? -14.393 -3.918 20.633 1.00 97.94 92 ARG A O 1
ATOM 768 N N . VAL A 1 93 ? -12.557 -3.629 21.894 1.00 97.81 93 VAL A N 1
ATOM 769 C CA . VAL A 1 93 ? -12.462 -5.022 22.355 1.00 97.81 93 VAL A CA 1
ATOM 770 C C . VAL A 1 93 ? -13.678 -5.413 23.195 1.00 97.81 93 VAL A C 1
ATOM 772 O O . VAL A 1 93 ? -14.234 -6.485 22.962 1.00 97.81 93 VAL A O 1
ATOM 775 N N . ASP A 1 94 ? -14.142 -4.533 24.086 1.00 98.19 94 ASP A N 1
ATOM 776 C CA . ASP A 1 94 ? -15.349 -4.755 24.898 1.00 98.19 94 ASP A CA 1
ATOM 777 C C . ASP A 1 94 ? -16.611 -4.954 24.027 1.00 98.19 94 ASP A C 1
ATOM 779 O O . ASP A 1 94 ? -17.528 -5.677 24.413 1.00 98.19 94 ASP A O 1
ATOM 783 N N . ASN A 1 95 ? -16.626 -4.391 22.810 1.00 97.88 95 ASN A N 1
ATOM 784 C CA . ASN A 1 95 ? -17.687 -4.574 21.809 1.00 97.88 95 ASN A CA 1
ATOM 785 C C . ASN A 1 95 ? -17.451 -5.761 20.851 1.00 97.88 95 ASN A C 1
ATOM 787 O O . ASN A 1 95 ? -18.232 -5.975 19.925 1.00 97.88 95 ASN A O 1
ATOM 791 N N . GLY A 1 96 ? -16.367 -6.524 21.020 1.00 98.06 96 GLY A N 1
ATOM 792 C CA . GLY A 1 96 ? -15.996 -7.615 20.115 1.00 98.06 96 GLY A CA 1
ATOM 793 C C . GLY A 1 96 ? -15.422 -7.160 18.765 1.00 98.06 96 GLY A C 1
ATOM 794 O O . GLY A 1 96 ? -15.252 -7.992 17.871 1.00 98.06 96 GLY A O 1
ATOM 795 N N . GLU A 1 97 ? -15.072 -5.881 18.618 1.00 98.31 97 GLU A N 1
ATOM 796 C CA . GLU A 1 97 ? -14.505 -5.271 17.408 1.00 98.31 97 GLU A CA 1
ATOM 797 C C . GLU A 1 97 ? -12.967 -5.414 17.370 1.00 98.31 97 GLU A C 1
ATOM 799 O O . GLU A 1 97 ? -12.347 -6.001 18.263 1.00 98.31 97 GLU A O 1
ATOM 804 N N . ARG A 1 98 ? -12.319 -4.936 16.300 1.00 97.62 98 ARG A N 1
A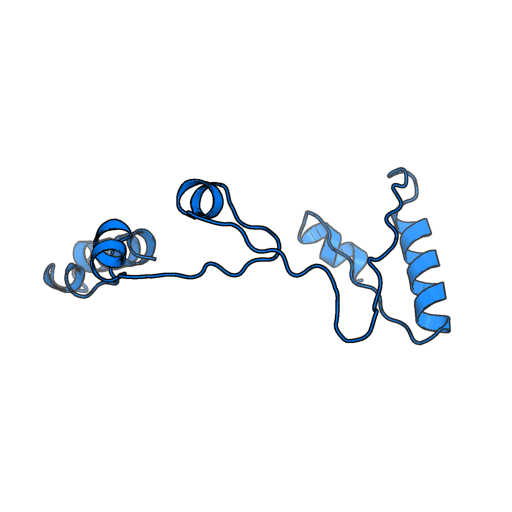TOM 805 C CA . ARG A 1 98 ? -10.856 -4.996 16.117 1.00 97.62 98 ARG A CA 1
ATOM 806 C C . ARG A 1 98 ? -10.302 -3.636 15.705 1.00 97.62 98 ARG A C 1
ATOM 808 O O . ARG A 1 98 ? -11.000 -2.845 15.076 1.00 97.62 98 ARG A O 1
ATOM 815 N N . CYS A 1 99 ? -9.034 -3.396 16.028 1.00 97.06 99 CYS A N 1
ATOM 816 C CA . CYS A 1 99 ? -8.314 -2.170 15.691 1.00 97.06 99 CYS A CA 1
ATOM 817 C C . CYS A 1 99 ? -7.097 -2.483 14.819 1.00 97.06 99 CYS A C 1
ATOM 819 O O . CYS A 1 99 ? -6.423 -3.489 15.029 1.00 97.06 99 CYS A O 1
ATOM 821 N N . LEU A 1 100 ? -6.806 -1.595 13.868 1.00 97.75 100 LEU A N 1
ATOM 822 C CA . LEU A 1 100 ? -5.565 -1.590 13.099 1.00 97.75 100 LEU A CA 1
ATOM 823 C C . LEU A 1 100 ? -4.803 -0.313 13.439 1.00 97.75 100 LEU A C 1
ATOM 825 O O . LEU A 1 100 ? -5.381 0.772 13.418 1.00 97.75 100 LEU A O 1
ATOM 829 N N . VAL A 1 101 ? -3.516 -0.449 13.749 1.00 96.94 101 VAL A N 1
ATOM 830 C CA . VAL A 1 101 ? -2.639 0.673 14.095 1.00 96.94 101 VAL A CA 1
ATOM 831 C C . VAL A 1 101 ? -1.421 0.639 13.186 1.00 96.94 101 VAL A C 1
ATOM 833 O O . VAL A 1 101 ? -0.861 -0.421 12.919 1.00 96.94 101 VAL A O 1
ATOM 836 N N . THR A 1 102 ? -1.015 1.800 12.683 1.00 97.56 102 THR A N 1
ATOM 837 C CA . THR A 1 102 ? 0.203 1.960 11.884 1.00 97.56 102 THR A CA 1
ATOM 838 C C . THR A 1 102 ? 1.100 2.988 12.555 1.00 97.56 102 THR A C 1
ATOM 840 O O . THR A 1 102 ? 0.656 4.087 12.879 1.00 97.56 102 THR A O 1
ATOM 843 N N . THR A 1 103 ? 2.364 2.630 12.760 1.00 96.38 103 THR A N 1
ATOM 844 C CA . THR A 1 103 ? 3.406 3.513 13.293 1.00 96.38 103 THR A CA 1
ATOM 845 C C . THR A 1 103 ? 4.443 3.810 12.207 1.00 96.38 103 THR A C 1
ATOM 847 O O . THR A 1 103 ? 4.535 3.108 11.201 1.00 96.38 103 THR A O 1
ATOM 850 N N . LEU A 1 104 ? 5.229 4.876 12.385 1.00 97.19 104 LEU A N 1
ATOM 851 C CA . LEU A 1 104 ? 6.233 5.282 11.392 1.00 97.19 104 LEU A CA 1
ATOM 852 C C . LEU A 1 104 ? 7.521 4.457 11.450 1.00 97.19 104 LEU A C 1
ATOM 854 O O . LEU A 1 104 ? 8.244 4.375 10.460 1.00 97.19 104 LEU A O 1
ATOM 858 N N . THR A 1 105 ? 7.847 3.885 12.609 1.00 96.62 105 THR A N 1
ATOM 859 C CA . THR A 1 105 ? 9.108 3.169 12.808 1.00 96.62 105 THR A CA 1
ATOM 860 C C . THR A 1 105 ? 8.860 1.779 13.359 1.00 96.62 105 THR A C 1
ATOM 862 O O . THR A 1 105 ? 7.945 1.563 14.152 1.00 96.62 105 THR A O 1
ATOM 865 N N . LYS A 1 106 ? 9.740 0.847 12.984 1.00 96.62 106 LYS A N 1
ATOM 866 C CA . LYS A 1 106 ? 9.736 -0.516 13.519 1.00 96.62 106 LYS A CA 1
ATOM 867 C C . LYS A 1 106 ? 9.809 -0.516 15.050 1.00 96.62 106 LYS A C 1
ATOM 869 O O . LYS A 1 106 ? 9.014 -1.189 15.686 1.00 96.62 106 LYS A O 1
ATOM 874 N N . ARG A 1 107 ? 10.693 0.307 15.623 1.00 95.56 107 ARG A N 1
ATOM 875 C CA . ARG A 1 107 ? 10.852 0.427 17.076 1.00 95.56 107 ARG A CA 1
ATOM 876 C C . ARG A 1 107 ? 9.552 0.843 17.773 1.00 95.56 107 ARG A C 1
ATOM 878 O O . ARG A 1 107 ? 9.193 0.240 18.768 1.00 95.56 107 ARG A O 1
ATOM 885 N N . MET A 1 108 ? 8.825 1.827 17.234 1.00 94.12 108 MET A N 1
ATOM 886 C CA . MET A 1 108 ? 7.526 2.228 17.796 1.00 94.12 108 MET A CA 1
ATOM 887 C C . MET A 1 108 ? 6.465 1.134 17.665 1.00 94.12 108 MET A C 1
ATOM 889 O O . MET A 1 108 ? 5.576 1.061 18.500 1.00 94.12 108 MET A O 1
ATOM 893 N N . ALA A 1 109 ? 6.505 0.334 16.595 1.00 96.50 109 ALA A N 1
ATOM 894 C CA . ALA A 1 109 ? 5.597 -0.802 16.457 1.00 96.50 109 ALA A CA 1
ATOM 895 C C . ALA A 1 109 ? 5.874 -1.866 17.526 1.00 96.50 109 ALA A C 1
ATOM 897 O O . ALA A 1 109 ? 4.930 -2.380 18.108 1.00 96.50 109 ALA A O 1
ATOM 898 N N . GLU A 1 110 ? 7.150 -2.167 17.779 1.00 96.12 110 GLU A N 1
ATOM 899 C CA . GLU A 1 110 ? 7.582 -3.121 18.808 1.00 96.12 110 GLU A CA 1
ATOM 900 C C . GLU A 1 110 ? 7.193 -2.624 20.207 1.00 96.12 110 GLU A C 1
ATOM 902 O O . GLU A 1 110 ? 6.456 -3.307 20.903 1.00 96.12 110 GLU A O 1
ATOM 907 N N . GLU A 1 111 ? 7.558 -1.387 20.561 1.00 93.44 111 GLU A N 1
ATOM 908 C CA . GLU A 1 111 ? 7.234 -0.788 21.868 1.00 93.44 111 GLU A CA 1
ATOM 909 C C . GLU A 1 111 ? 5.722 -0.650 22.133 1.00 93.44 111 GLU A C 1
ATOM 911 O O . GLU A 1 111 ? 5.321 -0.561 23.286 1.00 93.44 111 GLU A O 1
ATOM 916 N N . LEU A 1 112 ? 4.885 -0.579 21.090 1.00 93.44 112 LEU A N 1
ATOM 917 C CA . LEU A 1 112 ? 3.424 -0.504 21.226 1.00 93.44 112 LEU A CA 1
ATOM 918 C C . LEU A 1 112 ? 2.756 -1.886 21.289 1.00 93.44 112 LEU A C 1
ATOM 920 O O . LEU A 1 112 ? 1.617 -1.992 21.741 1.00 93.44 112 LEU A O 1
ATOM 924 N N . ALA A 1 113 ? 3.411 -2.914 20.748 1.00 92.25 113 ALA A N 1
ATOM 925 C CA . ALA A 1 113 ? 2.884 -4.273 20.716 1.00 92.25 113 ALA A CA 1
ATOM 926 C C . ALA A 1 113 ? 3.180 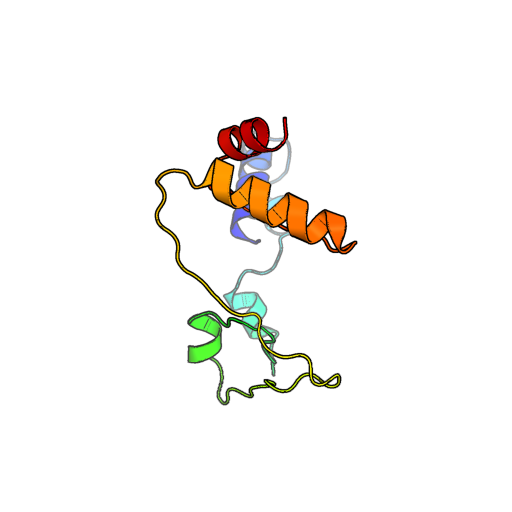-5.052 22.006 1.00 92.25 113 ALA A C 1
ATOM 928 O O . ALA A 1 113 ? 2.411 -5.961 22.329 1.00 92.25 113 ALA A O 1
ATOM 929 N N . ASP A 1 114 ? 4.277 -4.706 22.684 1.00 80.81 114 ASP A N 1
ATOM 930 C CA . ASP A 1 114 ? 4.684 -5.244 23.989 1.00 80.81 114 ASP A CA 1
ATOM 931 C C . ASP A 1 114 ? 3.831 -4.680 25.144 1.00 80.81 114 ASP A C 1
ATOM 933 O O . ASP A 1 114 ? 3.464 -5.479 26.041 1.00 80.81 114 ASP A O 1
#